Protein AF-A0A2V7XK88-F1 (afdb_monomer_lite)

Secondary structure (DSSP, 8-state):
--HHHHHHHHHHHHHHHHHH--SEEEEE-TT----PPTTHHHHHHHHTHHHHHHTT--EEEEE--TTPPPTT-

Radius of gyration: 12.58 Å; chains: 1; bounding box: 25×27×29 Å

Sequence (73 aa):
MTDGGFMATLCLFVWEAEKARPRRLLIDATQFRHRFGDGVMQWRDAHIIPRYGAAGVRKFAFHMPSGFPKAGA

Structure (mmCIF, N/CA/C/O backbone):
data_AF-A0A2V7XK88-F1
#
_entry.id   AF-A0A2V7XK88-F1
#
loop_
_atom_site.group_PDB
_atom_site.id
_atom_site.type_symbol
_atom_site.label_atom_id
_atom_site.label_alt_id
_atom_site.label_comp_id
_atom_site.label_asym_id
_atom_site.label_entity_id
_atom_site.label_seq_id
_atom_site.pdbx_PDB_ins_code
_atom_site.Cartn_x
_atom_site.Cartn_y
_atom_site.Cartn_z
_atom_site.occupancy
_atom_site.B_iso_or_equiv
_atom_site.auth_seq_id
_atom_site.auth_comp_id
_atom_site.auth_asym_id
_atom_site.auth_atom_id
_atom_site.pdbx_PDB_model_num
ATOM 1 N N . MET A 1 1 ? 3.870 2.122 -15.490 1.00 84.44 1 MET A N 1
ATOM 2 C CA . MET A 1 1 ? 4.298 2.810 -14.249 1.00 84.44 1 MET A CA 1
ATOM 3 C C . MET A 1 1 ? 5.752 2.422 -13.974 1.00 84.44 1 MET A C 1
ATOM 5 O O . MET A 1 1 ? 6.202 1.457 -14.572 1.00 84.44 1 MET A O 1
ATOM 9 N N . THR A 1 2 ? 6.507 3.174 -13.171 1.00 94.12 2 THR A N 1
ATOM 10 C CA . THR A 1 2 ? 7.855 2.777 -12.709 1.00 94.12 2 THR A CA 1
ATOM 11 C C . THR A 1 2 ? 7.784 2.228 -11.283 1.00 94.12 2 THR A C 1
ATOM 13 O O . THR A 1 2 ? 6.799 2.476 -10.586 1.00 94.12 2 THR A O 1
ATOM 16 N N . ASP A 1 3 ? 8.826 1.536 -10.816 1.00 96.00 3 ASP A N 1
ATOM 17 C CA . ASP A 1 3 ? 8.898 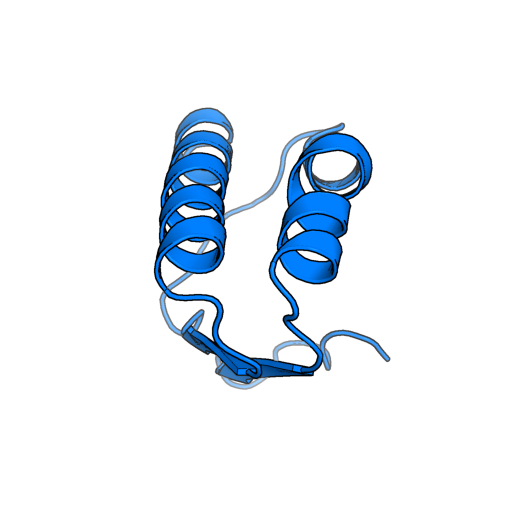1.083 -9.417 1.00 96.00 3 ASP A CA 1
ATOM 18 C C . ASP A 1 3 ? 8.817 2.257 -8.435 1.00 96.00 3 ASP A C 1
ATOM 20 O O . ASP A 1 3 ? 8.029 2.221 -7.494 1.00 96.00 3 ASP A O 1
ATOM 24 N N . GLY A 1 4 ? 9.533 3.354 -8.707 1.00 96.69 4 GLY A N 1
ATOM 25 C CA . GLY A 1 4 ? 9.443 4.568 -7.892 1.00 96.69 4 GLY A CA 1
ATOM 26 C C . GLY A 1 4 ? 8.021 5.139 -7.835 1.00 96.69 4 GLY A C 1
ATOM 27 O O . GLY A 1 4 ? 7.558 5.530 -6.766 1.00 96.69 4 GLY A O 1
ATOM 28 N N . GLY A 1 5 ? 7.294 5.115 -8.959 1.00 95.56 5 GLY A N 1
ATOM 29 C CA . GLY A 1 5 ? 5.886 5.513 -9.000 1.00 95.56 5 GLY A CA 1
ATOM 30 C C . GLY A 1 5 ? 5.004 4.617 -8.128 1.00 95.56 5 GLY A C 1
ATOM 31 O O . GLY A 1 5 ? 4.234 5.121 -7.315 1.00 95.56 5 GLY A O 1
ATOM 32 N N . PHE A 1 6 ? 5.172 3.296 -8.229 1.00 95.19 6 PHE A N 1
ATOM 33 C CA . PHE A 1 6 ? 4.463 2.329 -7.387 1.00 95.19 6 PHE A CA 1
ATOM 34 C C . PHE A 1 6 ? 4.718 2.556 -5.891 1.00 95.19 6 PHE A C 1
ATOM 36 O O . PHE A 1 6 ? 3.778 2.627 -5.097 1.00 95.19 6 PHE A O 1
ATOM 43 N N . MET A 1 7 ? 5.989 2.691 -5.509 1.00 97.44 7 MET A N 1
ATOM 44 C CA . MET A 1 7 ? 6.405 2.889 -4.120 1.00 97.44 7 MET A CA 1
ATOM 45 C C . MET A 1 7 ? 5.832 4.191 -3.553 1.00 97.44 7 MET A C 1
ATOM 47 O O . MET A 1 7 ? 5.277 4.188 -2.454 1.00 97.44 7 MET A O 1
ATOM 51 N N . ALA A 1 8 ? 5.892 5.284 -4.320 1.00 97.38 8 ALA A N 1
ATOM 52 C CA . ALA A 1 8 ? 5.309 6.563 -3.926 1.00 97.38 8 ALA A CA 1
ATOM 53 C C . ALA A 1 8 ? 3.786 6.464 -3.727 1.00 97.38 8 ALA A C 1
ATOM 55 O O . ALA A 1 8 ? 3.266 6.961 -2.726 1.00 97.38 8 ALA A O 1
ATOM 56 N N . THR A 1 9 ? 3.072 5.768 -4.620 1.00 96.00 9 THR A N 1
ATOM 57 C CA . THR A 1 9 ? 1.628 5.527 -4.468 1.00 96.00 9 THR A CA 1
ATOM 58 C C . THR A 1 9 ? 1.313 4.735 -3.202 1.00 96.00 9 THR A C 1
ATOM 60 O O . THR A 1 9 ? 0.373 5.084 -2.491 1.00 96.00 9 THR A O 1
ATOM 63 N N . LEU A 1 10 ? 2.098 3.706 -2.871 1.00 97.06 10 LEU A N 1
ATOM 64 C CA . LEU A 1 10 ? 1.902 2.948 -1.635 1.00 97.06 10 LEU A CA 1
ATOM 65 C C . LEU A 1 10 ? 2.156 3.786 -0.380 1.00 97.06 10 LEU A C 1
ATOM 67 O O . LEU A 1 10 ? 1.388 3.671 0.575 1.00 97.06 10 LEU A O 1
ATOM 71 N N . CYS A 1 11 ? 3.183 4.639 -0.386 1.00 98.38 11 CYS A N 1
ATOM 72 C CA . CYS A 1 11 ? 3.446 5.579 0.704 1.00 98.38 11 CYS A CA 1
ATOM 73 C C . CYS A 1 11 ? 2.274 6.546 0.915 1.00 98.38 11 CYS A C 1
ATOM 75 O O . CYS A 1 11 ? 1.861 6.768 2.052 1.00 98.38 11 CYS A O 1
ATOM 77 N N . LEU A 1 12 ? 1.710 7.084 -0.169 1.00 98.31 12 LEU A N 1
ATOM 78 C CA . LEU A 1 12 ? 0.541 7.960 -0.101 1.00 98.31 12 LEU A CA 1
ATOM 79 C C . LEU A 1 12 ? -0.699 7.206 0.397 1.00 98.31 12 LEU A C 1
ATOM 81 O O . LEU A 1 12 ? -1.407 7.683 1.280 1.00 98.31 12 LEU A O 1
ATOM 85 N N . PHE A 1 13 ? -0.955 6.009 -0.124 1.00 97.75 13 PHE A N 1
ATOM 86 C CA . PHE A 1 13 ? -2.150 5.257 0.242 1.00 97.75 13 PHE A CA 1
ATOM 87 C C . PHE A 1 13 ? -2.120 4.781 1.701 1.00 97.75 13 PHE A C 1
ATOM 89 O O . PHE A 1 13 ? -3.139 4.847 2.391 1.00 97.75 13 PHE A O 1
ATOM 96 N N . VAL A 1 14 ? -0.952 4.373 2.212 1.00 98.44 14 VAL A N 1
ATOM 97 C CA . VAL A 1 14 ? -0.822 3.974 3.619 1.00 98.44 14 VAL A CA 1
ATOM 98 C C . VAL A 1 14 ? -0.918 5.160 4.573 1.00 98.44 14 VAL A C 1
ATOM 100 O O . VAL A 1 14 ? -1.529 5.027 5.629 1.00 98.44 14 VAL A O 1
ATOM 103 N N . TRP A 1 15 ? -0.415 6.331 4.175 1.00 98.56 15 TRP A N 1
ATOM 104 C CA . TRP A 1 15 ? -0.614 7.578 4.916 1.00 98.56 15 TRP A CA 1
ATOM 105 C C . TRP A 1 15 ? -2.104 7.923 5.058 1.00 98.56 15 TRP A C 1
ATOM 107 O O . TRP A 1 15 ? -2.580 8.239 6.149 1.00 98.56 15 TRP A O 1
ATOM 117 N N . GLU A 1 16 ? -2.879 7.791 3.979 1.00 98.44 16 GLU A N 1
ATOM 118 C CA . GLU A 1 16 ? -4.328 8.004 4.047 1.00 98.44 16 GLU A CA 1
ATOM 119 C C . GLU A 1 16 ? -5.038 6.941 4.898 1.00 98.44 16 GLU A C 1
ATOM 121 O O . GLU A 1 16 ? -5.959 7.267 5.648 1.00 98.44 16 GLU A O 1
ATOM 126 N N . ALA A 1 17 ? -4.586 5.684 4.867 1.00 98.31 17 ALA A N 1
ATOM 127 C CA . ALA A 1 17 ? -5.121 4.644 5.743 1.00 98.31 17 ALA A CA 1
ATOM 128 C C . ALA A 1 17 ? -4.815 4.910 7.228 1.00 98.31 17 ALA A C 1
ATOM 130 O O . ALA A 1 17 ? -5.672 4.677 8.078 1.00 98.31 17 ALA A O 1
ATOM 131 N N . GLU A 1 18 ? -3.631 5.427 7.558 1.00 98.38 18 GLU A N 1
ATOM 132 C CA . GLU A 1 18 ? -3.273 5.813 8.928 1.00 98.38 18 GLU A CA 1
ATOM 133 C C . GLU A 1 18 ? -4.173 6.935 9.456 1.00 98.38 18 GLU A C 1
ATOM 135 O O . GLU A 1 18 ? -4.622 6.862 10.601 1.00 98.38 18 GLU A O 1
ATOM 140 N N . LYS A 1 19 ? -4.499 7.920 8.609 1.00 98.31 19 LYS A N 1
ATOM 141 C CA . LYS A 1 19 ? -5.412 9.024 8.941 1.00 98.31 19 LYS A CA 1
ATOM 142 C C . LYS A 1 19 ? -6.863 8.565 9.081 1.00 98.31 19 LYS A C 1
ATOM 144 O O . LYS A 1 19 ? -7.517 8.880 10.071 1.00 98.31 19 LYS A O 1
ATOM 149 N N . ALA A 1 20 ? -7.377 7.836 8.092 1.00 98.06 20 ALA A N 1
ATOM 150 C CA . ALA A 1 20 ? -8.786 7.445 8.037 1.00 98.06 20 ALA A CA 1
ATOM 151 C C . ALA A 1 20 ? -9.116 6.219 8.907 1.00 98.06 20 ALA A C 1
ATOM 153 O O . ALA A 1 20 ? -10.285 5.968 9.197 1.00 98.06 20 ALA A O 1
ATOM 154 N N . ARG A 1 21 ? -8.101 5.439 9.307 1.00 97.81 21 ARG A N 1
ATOM 155 C CA . ARG A 1 21 ? -8.218 4.222 10.131 1.00 97.81 21 ARG A CA 1
ATOM 156 C C . ARG A 1 21 ? -9.280 3.219 9.624 1.00 97.81 21 ARG A C 1
ATOM 158 O O . ARG A 1 21 ? -10.072 2.705 10.424 1.00 97.81 21 ARG A O 1
ATOM 165 N N . PRO A 1 22 ? -9.352 2.905 8.313 1.00 97.75 22 PRO A N 1
ATOM 166 C CA . PRO A 1 22 ? -10.377 2.011 7.795 1.00 97.75 22 PRO A CA 1
ATOM 167 C C . PRO A 1 22 ? -10.106 0.559 8.212 1.00 97.75 22 PRO A C 1
ATOM 169 O O . PRO A 1 22 ? -8.971 0.093 8.247 1.00 97.75 22 PRO A O 1
ATOM 172 N N . ARG A 1 23 ? -11.166 -0.222 8.448 1.00 97.06 23 ARG A N 1
ATOM 173 C CA . ARG A 1 23 ? -11.027 -1.664 8.746 1.00 97.06 23 ARG A CA 1
ATOM 174 C C . ARG A 1 23 ? -10.813 -2.525 7.496 1.00 97.06 23 ARG A C 1
ATOM 176 O O . ARG A 1 23 ? -10.409 -3.684 7.615 1.00 97.06 23 ARG A O 1
ATOM 183 N N . ARG A 1 24 ? -11.154 -2.010 6.312 1.00 97.81 24 ARG A N 1
ATOM 184 C CA . ARG A 1 24 ? -11.183 -2.738 5.033 1.00 97.81 24 ARG A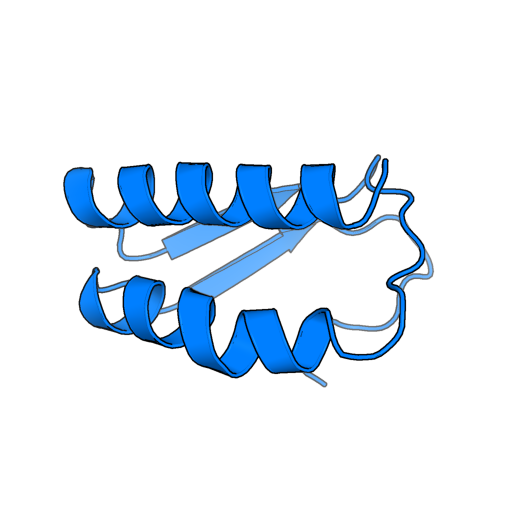 CA 1
ATOM 185 C C . ARG A 1 24 ? -10.748 -1.804 3.906 1.00 97.81 24 ARG A C 1
ATOM 187 O O . ARG A 1 24 ? -11.193 -0.661 3.894 1.00 97.81 24 ARG A O 1
ATOM 194 N N . LEU A 1 25 ? -9.934 -2.301 2.979 1.00 97.06 25 LEU A N 1
ATOM 195 C CA . LEU A 1 25 ? -9.471 -1.559 1.803 1.00 97.06 25 LEU A CA 1
ATOM 196 C C . LEU A 1 25 ? -9.866 -2.285 0.513 1.00 97.06 25 LEU A C 1
ATOM 198 O O . LEU A 1 25 ? -9.883 -3.516 0.471 1.00 97.06 25 LEU A O 1
ATOM 202 N N . LEU A 1 26 ? -10.167 -1.513 -0.529 1.00 95.88 26 LEU A N 1
ATOM 203 C CA . LEU A 1 26 ? -10.376 -1.995 -1.892 1.00 95.88 26 LEU A CA 1
ATOM 204 C C . LEU A 1 26 ? -9.217 -1.504 -2.758 1.00 95.88 26 LEU A C 1
ATOM 206 O O . LEU A 1 26 ? -8.911 -0.314 -2.757 1.00 95.88 26 LEU A O 1
ATOM 210 N N . ILE A 1 27 ? -8.606 -2.420 -3.497 1.00 93.75 27 ILE A N 1
ATOM 211 C CA . ILE A 1 27 ? -7.621 -2.130 -4.531 1.00 93.75 27 ILE A CA 1
ATOM 212 C C . ILE A 1 27 ? -8.255 -2.484 -5.870 1.00 93.75 27 ILE A C 1
ATOM 214 O O . ILE A 1 27 ? -8.480 -3.663 -6.151 1.00 93.75 27 ILE A O 1
ATOM 218 N N . ASP A 1 28 ? -8.535 -1.477 -6.691 1.00 93.69 28 ASP A N 1
ATOM 219 C CA . ASP A 1 28 ? -8.845 -1.707 -8.099 1.00 93.69 28 ASP A CA 1
ATOM 220 C C . ASP A 1 28 ? -7.546 -1.743 -8.901 1.00 93.69 28 ASP A C 1
ATOM 222 O O . ASP A 1 28 ? -6.825 -0.751 -9.008 1.00 93.69 28 ASP A O 1
ATOM 226 N N . ALA A 1 29 ? -7.235 -2.919 -9.427 1.00 90.62 29 ALA A N 1
ATOM 227 C CA . ALA A 1 29 ? -6.046 -3.186 -10.215 1.00 90.62 29 ALA A CA 1
ATOM 228 C C . ALA A 1 29 ? -6.397 -3.619 -11.649 1.00 90.62 29 ALA A C 1
ATOM 230 O O . ALA A 1 29 ? -5.536 -4.129 -12.364 1.00 90.62 29 ALA A O 1
ATOM 231 N N . THR A 1 30 ? -7.628 -3.383 -12.114 1.00 91.88 30 THR A N 1
ATOM 232 C CA . THR A 1 30 ? -8.073 -3.745 -13.475 1.00 91.88 30 THR A CA 1
ATOM 233 C C . THR A 1 30 ? -7.239 -3.089 -14.576 1.00 91.88 30 THR A C 1
ATOM 235 O O . THR A 1 30 ? -7.022 -3.675 -15.638 1.00 91.88 30 THR A O 1
ATOM 238 N N . GLN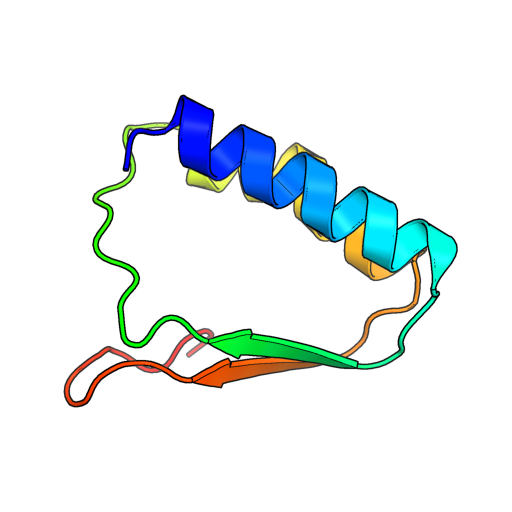 A 1 31 ? -6.724 -1.889 -14.308 1.00 89.06 31 GLN A N 1
ATOM 239 C CA . GLN A 1 31 ? -5.851 -1.131 -15.207 1.00 89.06 31 GLN A CA 1
ATOM 240 C C . GLN A 1 31 ? -4.385 -1.120 -14.749 1.00 89.06 31 GLN A C 1
ATOM 242 O O . GLN A 1 31 ? -3.533 -0.500 -15.390 1.00 89.06 31 GLN A O 1
ATOM 247 N N . PHE A 1 32 ? -4.061 -1.820 -13.659 1.00 86.69 32 PHE A N 1
ATOM 248 C CA . PHE A 1 32 ? -2.712 -1.858 -13.116 1.00 86.69 32 PHE A CA 1
ATOM 249 C C . PHE A 1 32 ? -1.822 -2.775 -13.959 1.00 86.69 32 PHE A C 1
ATOM 251 O O . PHE A 1 32 ? -1.897 -3.999 -13.889 1.00 86.69 32 PHE A O 1
ATOM 258 N N . ARG A 1 33 ? -0.963 -2.166 -14.776 1.00 82.19 33 ARG A N 1
ATOM 259 C CA . ARG A 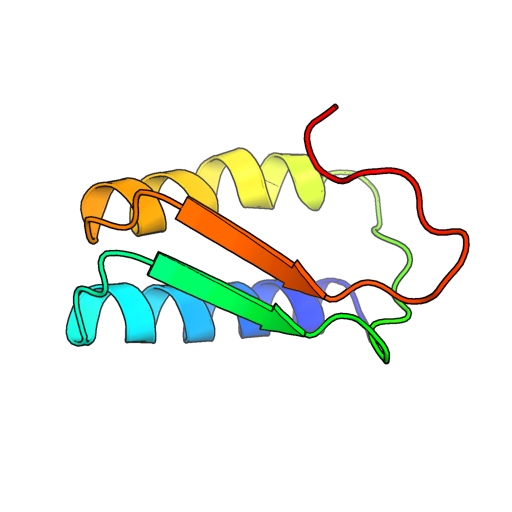1 33 ? -0.014 -2.866 -15.648 1.00 82.19 33 ARG A CA 1
ATOM 260 C C . ARG A 1 33 ? 1.397 -2.454 -15.255 1.00 82.19 33 ARG A C 1
ATOM 262 O O . ARG A 1 33 ? 1.923 -1.453 -15.745 1.00 82.19 33 ARG A O 1
ATOM 269 N N . HIS A 1 34 ? 1.982 -3.196 -14.318 1.00 87.81 34 HIS A N 1
ATOM 270 C CA . HIS A 1 34 ? 3.343 -2.962 -13.846 1.00 87.81 34 HIS A CA 1
ATOM 271 C C . HIS A 1 34 ? 4.088 -4.279 -13.653 1.00 87.81 34 HIS A C 1
ATOM 273 O O . HIS A 1 34 ? 3.540 -5.224 -13.088 1.00 87.81 34 HIS A O 1
ATOM 279 N N . ARG A 1 35 ? 5.338 -4.328 -14.116 1.00 89.19 35 ARG A N 1
ATOM 280 C CA . ARG A 1 35 ? 6.267 -5.422 -13.832 1.00 89.19 35 ARG A CA 1
ATOM 281 C C . ARG A 1 35 ? 7.231 -4.921 -12.768 1.00 89.19 35 ARG A C 1
ATOM 283 O O . ARG A 1 35 ? 7.979 -3.987 -13.032 1.00 89.19 35 ARG A O 1
ATOM 290 N N . PHE A 1 36 ? 7.180 -5.529 -11.590 1.00 91.38 36 PHE A N 1
ATOM 291 C CA . PHE A 1 36 ? 8.043 -5.157 -10.475 1.00 91.38 36 PHE A CA 1
ATOM 292 C C . PHE A 1 36 ? 9.496 -5.529 -10.770 1.00 91.38 36 PHE A C 1
ATOM 294 O O . PHE A 1 36 ? 9.761 -6.649 -11.216 1.00 91.38 36 PHE A O 1
ATOM 301 N N . GLY A 1 37 ? 10.411 -4.595 -10.517 1.00 94.38 37 GLY A N 1
ATOM 302 C CA . GLY A 1 37 ? 11.834 -4.894 -10.429 1.00 94.38 37 GLY A CA 1
ATOM 303 C C . GLY A 1 37 ? 12.178 -5.719 -9.186 1.00 94.38 37 GLY A C 1
ATOM 304 O O . GLY A 1 37 ? 11.350 -5.935 -8.292 1.00 94.38 37 GLY A O 1
ATOM 305 N N . ASP A 1 38 ? 13.427 -6.173 -9.128 1.00 95.69 38 ASP A N 1
ATOM 306 C CA . ASP A 1 38 ? 13.931 -6.954 -8.002 1.00 95.69 38 ASP A CA 1
ATOM 307 C C . ASP A 1 38 ? 13.856 -6.149 -6.695 1.00 95.69 38 ASP A C 1
ATOM 309 O O . ASP A 1 38 ? 14.116 -4.946 -6.658 1.00 95.69 38 ASP A O 1
ATOM 313 N N . GLY A 1 39 ? 13.477 -6.803 -5.596 1.00 95.69 39 GLY A N 1
ATOM 314 C CA . GLY A 1 39 ? 13.449 -6.180 -4.269 1.00 95.69 39 GLY A CA 1
ATOM 315 C C . GLY A 1 39 ? 12.213 -5.324 -3.962 1.00 95.69 39 GLY A C 1
ATOM 316 O O . GLY A 1 39 ? 11.956 -5.041 -2.793 1.00 95.69 39 GLY A O 1
ATOM 317 N N . VAL A 1 40 ? 11.408 -4.931 -4.955 1.00 96.56 40 VAL A N 1
ATOM 318 C CA . VAL A 1 40 ? 10.259 -4.022 -4.750 1.00 96.56 40 VAL A CA 1
ATOM 319 C C . VAL A 1 40 ? 9.189 -4.641 -3.850 1.00 96.56 40 VAL A C 1
ATOM 321 O O . VAL A 1 40 ? 8.636 -3.978 -2.969 1.00 96.56 40 VAL A O 1
ATOM 324 N N . MET A 1 41 ? 8.910 -5.930 -4.036 1.00 94.56 41 MET A N 1
ATOM 325 C CA . MET A 1 41 ? 7.912 -6.643 -3.236 1.00 94.56 41 MET A CA 1
ATOM 326 C C . MET A 1 41 ? 8.413 -6.896 -1.811 1.00 94.56 41 MET A C 1
ATOM 328 O O . MET A 1 41 ? 7.656 -6.732 -0.859 1.00 94.56 41 MET A O 1
ATOM 332 N N . GLN A 1 42 ? 9.705 -7.187 -1.651 1.00 97.19 42 GLN A N 1
ATOM 333 C CA . GLN A 1 42 ? 10.363 -7.314 -0.351 1.00 97.19 42 GLN A CA 1
ATOM 334 C C . GLN A 1 42 ? 10.337 -5.979 0.403 1.00 97.19 42 GLN A C 1
ATOM 336 O O . GLN A 1 42 ? 9.999 -5.933 1.586 1.00 97.19 42 GLN A O 1
ATOM 341 N N . TRP A 1 43 ? 10.624 -4.872 -0.290 1.00 97.88 43 TRP A N 1
ATOM 342 C CA . TRP A 1 43 ? 10.516 -3.531 0.274 1.00 97.88 43 TRP A CA 1
ATOM 343 C C . TRP A 1 43 ? 9.086 -3.226 0.733 1.00 97.88 43 TRP A C 1
ATOM 345 O O . TRP A 1 43 ? 8.908 -2.736 1.851 1.00 97.88 43 TRP A O 1
ATOM 355 N N . ARG A 1 44 ? 8.070 -3.553 -0.083 1.00 97.38 44 ARG A N 1
ATOM 356 C CA . ARG A 1 44 ? 6.648 -3.385 0.267 1.00 97.38 44 ARG A CA 1
ATOM 357 C C . ARG A 1 44 ? 6.311 -4.131 1.555 1.00 97.38 44 ARG A C 1
ATOM 359 O O . ARG A 1 44 ? 5.673 -3.562 2.442 1.00 97.38 44 ARG A O 1
ATOM 366 N N . ASP A 1 45 ? 6.722 -5.388 1.648 1.00 96.81 45 ASP A N 1
ATOM 367 C CA . ASP A 1 45 ? 6.405 -6.241 2.791 1.00 96.81 45 ASP A CA 1
ATOM 368 C C . ASP A 1 45 ? 7.082 -5.736 4.072 1.00 96.81 45 ASP A C 1
ATOM 370 O O . ASP A 1 45 ? 6.460 -5.745 5.131 1.00 96.81 45 ASP A O 1
ATOM 374 N N . ALA A 1 46 ? 8.302 -5.199 3.970 1.00 97.94 46 ALA A N 1
ATOM 375 C CA . ALA A 1 46 ? 9.033 -4.640 5.106 1.00 97.94 46 ALA A CA 1
ATOM 376 C C . ALA A 1 46 ? 8.531 -3.250 5.556 1.00 97.94 46 ALA A C 1
ATOM 378 O O . ALA A 1 46 ? 8.486 -2.980 6.754 1.00 97.94 46 ALA A O 1
ATOM 379 N N . HIS A 1 47 ? 8.145 -2.365 4.628 1.00 98.06 47 HIS A N 1
ATOM 380 C CA . HIS A 1 47 ? 7.917 -0.941 4.939 1.00 98.06 47 HIS A CA 1
ATOM 381 C C . HIS A 1 47 ? 6.452 -0.499 4.872 1.00 98.06 47 HIS A C 1
ATOM 383 O O . HIS A 1 47 ? 6.082 0.495 5.499 1.00 98.06 47 HIS A O 1
ATOM 389 N N . ILE A 1 48 ? 5.609 -1.201 4.109 1.00 98.19 48 ILE A N 1
ATOM 390 C CA . ILE A 1 48 ? 4.234 -0.769 3.824 1.00 98.19 48 ILE A CA 1
ATOM 391 C C . ILE A 1 48 ? 3.208 -1.653 4.531 1.00 98.19 48 ILE A C 1
ATOM 393 O O . ILE A 1 48 ? 2.324 -1.136 5.214 1.00 98.19 48 ILE A O 1
ATOM 397 N N . ILE A 1 49 ? 3.308 -2.978 4.405 1.00 96.06 49 ILE A N 1
ATOM 398 C CA . ILE A 1 49 ? 2.308 -3.901 4.971 1.00 96.06 49 ILE A CA 1
ATOM 399 C C . ILE A 1 49 ? 2.108 -3.723 6.493 1.00 96.06 49 ILE A C 1
ATOM 401 O O . ILE A 1 49 ? 0.948 -3.635 6.914 1.00 96.06 49 ILE A O 1
ATOM 405 N N . PRO A 1 50 ? 3.162 -3.581 7.328 1.00 97.88 50 PRO A N 1
ATOM 406 C CA . PRO A 1 50 ? 2.994 -3.404 8.772 1.00 97.88 50 PRO A CA 1
ATOM 407 C C . PRO A 1 50 ? 2.182 -2.158 9.134 1.00 97.88 50 PRO A C 1
ATOM 409 O O . PRO A 1 50 ? 1.407 -2.173 10.091 1.00 97.88 50 PRO A O 1
ATOM 412 N N . ARG A 1 51 ? 2.302 -1.094 8.335 1.00 98.25 51 ARG A N 1
ATOM 413 C CA . ARG A 1 51 ? 1.614 0.178 8.570 1.00 98.25 51 ARG A CA 1
ATOM 414 C C . ARG A 1 51 ? 0.105 0.068 8.348 1.00 98.25 51 ARG A C 1
ATOM 416 O O . ARG A 1 51 ? -0.656 0.583 9.160 1.00 98.25 51 ARG A O 1
ATOM 423 N N . TYR A 1 52 ? -0.359 -0.693 7.351 1.00 98.00 52 TYR A N 1
ATOM 424 C CA . TYR A 1 52 ? -1.794 -0.991 7.216 1.00 98.00 52 TYR A CA 1
ATOM 425 C C . TYR A 1 52 ? -2.342 -1.773 8.416 1.00 98.00 52 TYR A C 1
ATOM 427 O O . TYR A 1 52 ? -3.432 -1.472 8.908 1.00 98.00 52 TYR A O 1
ATOM 435 N N . GLY A 1 53 ? -1.582 -2.757 8.910 1.00 96.50 53 GLY A N 1
ATOM 436 C CA . GLY A 1 53 ? -1.943 -3.512 10.110 1.00 96.50 53 GLY A CA 1
ATOM 437 C C . GLY A 1 53 ? -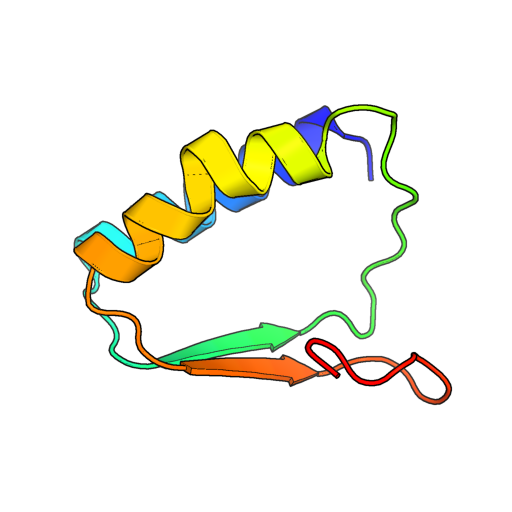2.054 -2.608 11.340 1.00 96.50 53 GLY A C 1
ATOM 438 O O . GLY A 1 53 ? -3.076 -2.627 12.030 1.00 96.50 53 GLY A O 1
ATOM 439 N N . ALA A 1 54 ? -1.053 -1.750 11.561 1.00 98.06 54 ALA A N 1
ATOM 440 C CA . ALA A 1 54 ? -1.049 -0.757 12.634 1.00 98.06 54 ALA A CA 1
ATOM 441 C C . ALA A 1 54 ? -2.200 0.256 12.501 1.00 98.06 54 ALA A C 1
ATOM 443 O O . ALA A 1 54 ? -2.806 0.626 13.510 1.00 98.06 54 ALA A O 1
ATOM 444 N N . ALA A 1 55 ? -2.560 0.643 11.270 1.00 98.00 55 ALA A N 1
ATOM 445 C CA . ALA A 1 55 ? -3.711 1.491 10.946 1.00 98.00 55 ALA A CA 1
ATOM 446 C C . ALA A 1 55 ? -5.074 0.825 11.236 1.00 98.00 55 ALA A C 1
ATOM 448 O O . ALA A 1 55 ? -6.100 1.503 11.260 1.00 98.00 55 ALA A O 1
ATOM 449 N N . GLY A 1 56 ? -5.099 -0.483 11.511 1.00 97.94 56 GLY A N 1
ATOM 450 C CA . GLY A 1 56 ? -6.308 -1.233 11.854 1.00 97.94 56 GLY A CA 1
ATOM 451 C C . GLY A 1 56 ? -6.986 -1.925 10.670 1.00 97.94 56 GLY A C 1
ATOM 452 O O . GLY A 1 56 ? -8.082 -2.474 10.839 1.00 97.94 56 GLY A O 1
ATOM 453 N N . VAL A 1 57 ? -6.348 -1.955 9.497 1.00 98.12 57 VAL A N 1
ATOM 454 C CA . VAL A 1 57 ? -6.847 -2.679 8.321 1.00 98.12 57 VAL A CA 1
ATOM 455 C C . VAL A 1 57 ? -6.801 -4.183 8.589 1.00 98.12 57 VAL A C 1
ATOM 457 O O . VAL A 1 57 ? -5.820 -4.711 9.107 1.00 98.12 57 VAL A O 1
ATOM 460 N N . ARG A 1 58 ? -7.877 -4.897 8.240 1.00 96.25 58 ARG A N 1
ATOM 461 C CA . ARG A 1 58 ? -7.996 -6.351 8.470 1.00 96.25 58 ARG A CA 1
ATOM 462 C C . ARG A 1 58 ? -8.281 -7.162 7.220 1.00 96.25 58 ARG A C 1
ATOM 464 O O . ARG A 1 58 ? -8.105 -8.374 7.246 1.00 96.25 58 ARG A O 1
ATOM 471 N N . LYS A 1 59 ? -8.770 -6.527 6.154 1.00 95.44 59 LYS A N 1
ATOM 472 C CA . LYS A 1 59 ? -9.070 -7.193 4.885 1.00 95.44 59 LYS A CA 1
ATOM 473 C C . LYS A 1 59 ? -8.768 -6.272 3.716 1.00 95.44 59 LYS A C 1
ATOM 475 O O . LYS A 1 59 ? -9.067 -5.078 3.776 1.00 95.44 59 LYS A O 1
ATOM 480 N N . PHE A 1 60 ? -8.259 -6.876 2.655 1.00 94.94 60 PHE A N 1
ATOM 481 C CA . PHE A 1 60 ? -8.124 -6.267 1.344 1.00 94.94 60 PHE A CA 1
ATOM 482 C C . PHE A 1 60 ? -9.048 -6.998 0.376 1.00 94.94 60 PHE A C 1
ATOM 484 O O . PHE A 1 60 ? -9.092 -8.228 0.370 1.00 94.94 60 PHE A O 1
ATOM 491 N N . ALA A 1 61 ? -9.783 -6.241 -0.427 1.00 94.25 61 ALA A N 1
ATOM 492 C CA . ALA A 1 61 ? -10.426 -6.744 -1.628 1.00 94.25 61 ALA A CA 1
ATOM 493 C C . ALA A 1 61 ? -9.594 -6.288 -2.828 1.00 94.25 61 ALA A C 1
ATOM 495 O O . ALA A 1 61 ? -9.283 -5.105 -2.938 1.00 94.25 61 ALA A O 1
ATOM 496 N N . PHE A 1 62 ? -9.232 -7.218 -3.707 1.00 92.06 62 PHE A N 1
ATOM 497 C CA . PHE A 1 62 ? -8.521 -6.920 -4.948 1.00 92.06 62 PHE A CA 1
ATOM 498 C C . PHE A 1 62 ? -9.459 -7.166 -6.125 1.00 92.06 62 PHE A C 1
ATOM 500 O O . PHE A 1 62 ? -9.901 -8.295 -6.340 1.00 92.06 62 PHE A O 1
ATOM 507 N N . HIS A 1 63 ? -9.760 -6.113 -6.878 1.00 93.38 63 HIS A N 1
ATOM 508 C CA . HIS A 1 63 ? -10.453 -6.212 -8.154 1.00 93.38 63 HIS A CA 1
ATOM 509 C C . HIS A 1 63 ? -9.400 -6.314 -9.260 1.00 93.38 63 HIS A C 1
ATOM 511 O O . HIS A 1 63 ? -8.725 -5.341 -9.589 1.00 93.38 63 HIS A O 1
ATOM 517 N N . MET A 1 64 ? -9.212 -7.530 -9.770 1.00 89.38 64 MET A N 1
ATOM 518 C CA . MET A 1 64 ? -8.188 -7.870 -10.760 1.00 89.38 64 MET A CA 1
ATOM 519 C C . MET A 1 64 ? -8.835 -8.097 -12.133 1.00 89.38 64 MET A C 1
ATOM 521 O O . MET A 1 64 ? -10.003 -8.489 -12.192 1.00 89.38 64 MET A O 1
ATOM 525 N N . PRO A 1 65 ? -8.101 -7.897 -13.244 1.00 88.38 65 PRO A N 1
ATOM 526 C CA . PRO A 1 65 ? -8.602 -8.263 -14.564 1.00 88.38 65 PRO A CA 1
ATOM 527 C C . PRO A 1 65 ? -8.821 -9.783 -14.673 1.00 88.38 65 PRO A C 1
ATOM 529 O O . PRO A 1 65 ? -8.216 -10.575 -13.947 1.00 88.38 65 PRO A O 1
ATOM 532 N N . SER A 1 66 ? -9.683 -10.201 -15.604 1.00 86.06 66 SER A N 1
ATOM 533 C CA . SER A 1 66 ? -9.939 -11.625 -15.860 1.00 86.06 66 SER A CA 1
ATOM 534 C C . SER A 1 66 ? -8.645 -12.380 -16.200 1.00 86.06 66 SER A C 1
ATOM 536 O O . SER A 1 66 ? -7.772 -11.848 -16.885 1.00 86.06 66 SER A O 1
ATOM 538 N N . GLY A 1 67 ? -8.519 -13.618 -15.713 1.00 81.25 67 GLY A N 1
ATOM 539 C CA . GLY A 1 67 ? -7.351 -14.478 -15.938 1.00 81.25 67 GLY A CA 1
ATOM 540 C C . GLY A 1 67 ? -6.163 -14.227 -15.003 1.00 81.25 67 GLY A C 1
ATOM 541 O O . GLY A 1 67 ? -5.180 -14.962 -15.071 1.00 81.25 67 GLY A O 1
ATOM 542 N N . PHE A 1 68 ? -6.235 -13.235 -14.107 1.00 75.75 68 PHE A N 1
ATOM 543 C CA . PHE A 1 68 ? -5.193 -13.033 -13.103 1.00 75.75 68 PHE A CA 1
ATOM 544 C C . PHE A 1 68 ? -5.247 -14.130 -12.021 1.00 75.75 68 PHE A C 1
ATOM 546 O O . PHE A 1 68 ? -6.345 -14.480 -11.570 1.00 75.75 68 PHE A O 1
ATOM 553 N N . PRO A 1 69 ? -4.097 -14.663 -11.562 1.00 73.50 69 PRO A N 1
ATOM 554 C CA . PRO A 1 69 ? -4.067 -15.604 -10.447 1.00 73.50 69 PRO A CA 1
ATOM 555 C C . PRO A 1 69 ? -4.740 -15.016 -9.202 1.00 73.50 69 PRO A C 1
ATOM 557 O O . PRO A 1 69 ? -4.657 -13.810 -8.949 1.00 73.50 69 PRO A O 1
ATOM 560 N N . LYS A 1 70 ? -5.392 -15.868 -8.400 1.00 67.38 70 LYS A N 1
ATOM 561 C CA . LYS A 1 70 ? -5.988 -15.438 -7.128 1.00 67.38 70 LYS A CA 1
ATOM 562 C C . LYS A 1 70 ? -4.900 -14.844 -6.231 1.00 67.38 70 LYS A C 1
ATOM 564 O O . LYS A 1 70 ? -3.933 -15.518 -5.893 1.00 67.38 70 LYS A O 1
ATOM 569 N N . ALA A 1 71 ? -5.075 -13.587 -5.834 1.00 61.53 71 ALA A N 1
ATOM 570 C CA . ALA A 1 71 ? -4.182 -12.934 -4.888 1.00 61.53 71 ALA A CA 1
ATOM 571 C C . ALA A 1 71 ? -4.331 -13.572 -3.495 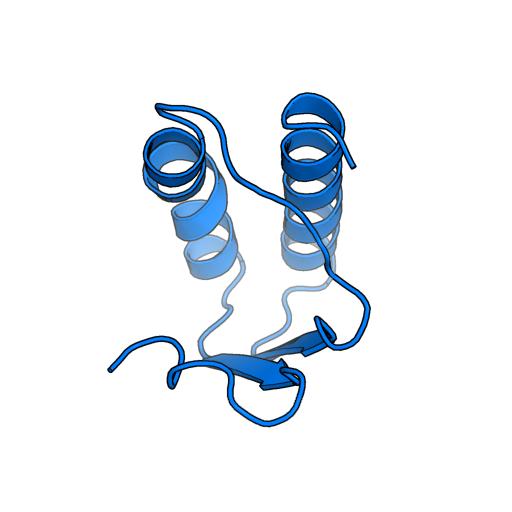1.00 61.53 71 ALA A C 1
ATOM 573 O O . ALA A 1 71 ? -5.438 -13.621 -2.959 1.00 61.53 71 ALA A O 1
ATOM 574 N N . GLY A 1 72 ? -3.220 -14.033 -2.911 1.00 56.94 72 GLY A N 1
ATOM 575 C CA . GLY A 1 72 ? -3.182 -14.608 -1.560 1.00 56.94 72 GLY A CA 1
ATOM 576 C C . GLY A 1 72 ? -3.589 -16.083 -1.449 1.00 56.94 72 GLY A C 1
ATOM 577 O O . GLY A 1 72 ? -3.920 -16.511 -0.345 1.00 56.94 72 GLY A O 1
ATOM 578 N N . ALA A 1 73 ? -3.605 -16.821 -2.565 1.00 46.91 73 ALA A N 1
ATOM 579 C CA . ALA A 1 73 ? -3.664 -18.286 -2.566 1.00 46.91 73 ALA A CA 1
ATOM 580 C C . ALA A 1 73 ? -2.279 -18.902 -2.328 1.00 46.91 73 ALA A C 1
ATOM 582 O O . ALA A 1 73 ? -1.283 -18.265 -2.744 1.00 46.91 73 ALA A O 1
#

Foldseek 3Di:
DDLVVVVVVLVVVLVVLLVVLDQEEEAECQVPDDDDDPCSVVCCVVPRVVSNVVSNHDYYHYNYHPPDPDPPD

pLDDT: mean 92.4, std 9.89, range [46.91, 98.56]